Protein AF-A0A2V6MQ02-F1 (afdb_monomer)

Sequence (166 aa):
MIDSTGKLGTVVSSARFKNQIKPMDKASEAILALKPVTFRYEEELDPDGMPQFGLIAEEVEKVNPDLVVRDEDGKVSTVRYEAVNAMLLNEFLKEHRKVEEQDRRLQKQEATIASQQKEFQSAVAQQRKEIQLLRASLAEQAAQIQKVGAQLEVSKAVPKSVSNNQ

pLDDT: mean 91.65, std 12.54, range [42.78, 98.69]

Radius of gyration: 43.51 Å; Cα contacts (8 Å, |Δi|>4): 98; chains: 1; bounding box: 110×44×112 Å

Secondary structure (DSSP, 8-state):
-B-TTS-B------GGG--S----TTGGGGGGG---EEE---TTT-TT---EEE--HHHHHHH-GGGEEE-TTS-EEEE-HHHHHHHHHHHHHHHHHHHHHHHHHHHHHHHHHHHHHHHHHHHHHHHHHHHHHHHHHHHHHHHHHHHHHHHHHHHHHS--------

Structure (mmCIF, N/CA/C/O backbone):
data_AF-A0A2V6MQ02-F1
#
_entry.id   AF-A0A2V6MQ02-F1
#
loop_
_atom_site.group_PDB
_atom_site.id
_atom_site.type_symbol
_atom_site.label_atom_id
_atom_site.label_alt_id
_atom_site.label_comp_id
_atom_site.label_asym_id
_atom_site.label_entity_id
_atom_site.label_seq_id
_atom_site.pdbx_PDB_ins_code
_atom_site.Cartn_x
_atom_site.Cartn_y
_atom_site.Cartn_z
_atom_site.occupancy
_atom_site.B_iso_or_equiv
_atom_site.auth_seq_id
_atom_site.auth_comp_id
_atom_site.auth_asym_id
_atom_site.auth_atom_id
_atom_site.pdbx_PDB_model_num
ATOM 1 N N . MET A 1 1 ? 16.444 13.524 -23.439 1.00 67.19 1 MET A N 1
ATOM 2 C CA . MET A 1 1 ? 16.409 12.065 -23.672 1.00 67.19 1 MET A CA 1
ATOM 3 C C . MET A 1 1 ? 17.123 11.793 -24.981 1.00 67.19 1 MET A C 1
ATOM 5 O O . MET A 1 1 ? 16.952 12.589 -25.898 1.00 67.19 1 MET A O 1
ATOM 9 N N . ILE A 1 2 ? 17.954 10.757 -25.047 1.00 72.31 2 ILE A N 1
ATOM 10 C CA . ILE A 1 2 ? 18.555 10.292 -26.302 1.00 72.31 2 ILE A CA 1
ATOM 11 C C . ILE A 1 2 ? 17.721 9.089 -26.750 1.00 72.31 2 ILE A C 1
ATOM 13 O O . ILE A 1 2 ? 17.472 8.206 -25.931 1.00 72.31 2 ILE A O 1
ATOM 17 N N . ASP A 1 3 ? 17.208 9.100 -27.979 1.00 67.44 3 ASP A N 1
ATOM 18 C CA . ASP A 1 3 ? 16.470 7.953 -28.521 1.00 67.44 3 ASP A CA 1
ATOM 19 C C . ASP A 1 3 ? 17.414 6.818 -28.957 1.00 67.44 3 ASP A C 1
ATOM 21 O O . ASP A 1 3 ? 18.635 6.978 -28.972 1.00 67.44 3 ASP A O 1
ATOM 25 N N . SER A 1 4 ? 16.857 5.660 -29.323 1.00 64.62 4 SER A N 1
ATOM 26 C CA . SER A 1 4 ? 17.636 4.492 -29.765 1.00 64.62 4 SER A CA 1
ATOM 27 C C . SER A 1 4 ? 18.466 4.739 -31.032 1.00 64.62 4 SER A C 1
ATOM 29 O O . SER A 1 4 ? 19.335 3.938 -31.346 1.00 64.62 4 SER A O 1
ATOM 31 N N . THR A 1 5 ? 18.244 5.853 -31.737 1.00 66.81 5 THR A N 1
ATOM 32 C CA . THR A 1 5 ? 19.020 6.271 -32.915 1.00 66.81 5 THR A CA 1
ATOM 33 C C . THR A 1 5 ? 20.096 7.312 -32.583 1.00 66.81 5 THR A C 1
ATOM 35 O O . THR A 1 5 ? 20.712 7.885 -33.483 1.00 66.81 5 THR A O 1
ATOM 38 N N . GLY A 1 6 ? 20.322 7.590 -31.294 1.00 70.88 6 GLY A N 1
ATOM 39 C CA . GLY A 1 6 ? 21.335 8.531 -30.823 1.00 70.88 6 GLY A CA 1
ATOM 40 C C . GLY A 1 6 ? 20.928 10.003 -30.926 1.00 70.88 6 GLY A C 1
ATOM 41 O O . GLY A 1 6 ? 21.774 10.882 -30.746 1.00 70.88 6 GLY A O 1
ATOM 42 N N . LYS A 1 7 ? 19.654 10.317 -31.203 1.00 75.62 7 LYS A N 1
ATOM 43 C CA . LYS A 1 7 ? 19.199 11.709 -31.326 1.00 75.62 7 LYS A CA 1
ATOM 44 C C . LYS A 1 7 ? 18.734 12.270 -29.994 1.00 75.62 7 LYS A C 1
ATOM 46 O O . LYS A 1 7 ? 17.943 11.665 -29.274 1.00 75.62 7 LYS A O 1
ATOM 51 N N . LEU A 1 8 ? 19.192 13.483 -29.696 1.00 80.94 8 LEU A N 1
ATOM 52 C CA . LEU A 1 8 ? 18.775 14.227 -28.516 1.00 80.94 8 LEU A CA 1
ATOM 53 C C . LEU A 1 8 ? 17.404 14.878 -28.746 1.00 80.94 8 LEU A C 1
ATOM 55 O O . LEU A 1 8 ? 17.212 15.634 -29.697 1.00 80.94 8 LEU A O 1
ATOM 59 N N . GLY A 1 9 ? 16.468 14.623 -27.837 1.00 80.06 9 GLY A N 1
ATOM 60 C CA . GLY A 1 9 ? 15.124 15.190 -27.858 1.00 80.06 9 GLY A CA 1
ATOM 61 C C . GLY A 1 9 ? 14.592 15.553 -26.471 1.00 80.06 9 GLY A C 1
ATOM 62 O O . GLY A 1 9 ? 15.176 15.219 -25.431 1.00 80.06 9 GLY A O 1
ATOM 63 N N . THR A 1 10 ? 13.448 16.241 -26.471 1.00 80.25 10 THR A N 1
ATOM 64 C CA . THR A 1 10 ? 12.675 16.587 -25.271 1.00 80.25 10 THR A CA 1
ATOM 65 C C . THR A 1 10 ? 11.355 15.820 -25.231 1.00 80.25 10 THR A C 1
ATOM 67 O O . THR A 1 10 ? 10.753 15.556 -26.273 1.00 80.25 10 THR A O 1
ATOM 70 N N . VAL A 1 11 ? 10.891 15.475 -24.030 1.00 82.94 11 VAL A N 1
ATOM 71 C CA . VAL A 1 11 ? 9.602 14.801 -23.826 1.00 82.94 11 VAL A CA 1
ATOM 72 C C . VAL A 1 11 ? 8.492 15.852 -23.783 1.00 82.94 11 VAL A C 1
ATOM 74 O O . VAL A 1 11 ? 8.477 16.728 -22.918 1.00 82.94 11 VAL A O 1
ATOM 77 N N . VAL A 1 12 ? 7.529 15.772 -24.706 1.00 89.69 12 VAL A N 1
ATOM 78 C CA . VAL A 1 12 ? 6.345 16.648 -24.705 1.00 89.69 12 VAL A CA 1
ATOM 79 C C . VAL A 1 12 ? 5.245 16.065 -23.814 1.00 89.69 12 VAL A C 1
ATOM 81 O O . VAL A 1 12 ? 4.886 14.900 -23.940 1.00 89.69 12 VAL A O 1
ATOM 84 N N . SER A 1 13 ? 4.681 16.871 -22.904 1.00 91.56 13 SER A N 1
ATOM 85 C CA . SER A 1 13 ? 3.701 16.370 -21.915 1.00 91.56 13 SER A CA 1
ATOM 86 C C . SER A 1 13 ? 2.372 17.141 -21.860 1.00 91.56 13 SER A C 1
ATOM 88 O O . SER A 1 13 ? 1.457 16.740 -21.138 1.00 91.56 13 SER A O 1
ATOM 90 N N . SER A 1 14 ? 2.220 18.218 -22.642 1.00 96.19 14 SER A N 1
ATOM 91 C CA . SER A 1 14 ? 0.961 18.979 -22.703 1.00 96.19 14 SER A CA 1
ATOM 92 C C . SER A 1 14 ? -0.194 18.111 -23.215 1.00 96.19 14 SER A C 1
ATOM 94 O O . SER A 1 14 ? -0.013 17.331 -24.148 1.00 96.19 14 SER A O 1
ATOM 96 N N . ALA A 1 15 ? -1.391 18.288 -22.646 1.00 96.44 15 ALA A N 1
ATOM 97 C CA . ALA A 1 15 ? -2.582 17.509 -22.995 1.00 96.44 15 ALA A CA 1
ATOM 98 C C . ALA A 1 15 ? -2.913 17.540 -24.498 1.00 96.44 15 ALA A C 1
ATOM 100 O O . ALA A 1 15 ? -3.355 16.534 -25.035 1.00 96.44 15 ALA A O 1
ATOM 101 N N . ARG A 1 16 ? -2.618 18.644 -25.204 1.00 97.12 16 ARG A N 1
ATOM 102 C CA . ARG A 1 16 ? -2.830 18.762 -26.661 1.00 97.12 16 ARG A CA 1
ATOM 103 C C . ARG A 1 16 ? -2.027 17.762 -27.505 1.00 97.12 16 ARG A C 1
ATOM 105 O O . ARG A 1 16 ? -2.342 17.570 -28.670 1.00 97.12 16 ARG A O 1
ATOM 112 N N . PHE A 1 17 ? -0.975 17.172 -26.936 1.00 95.38 17 PHE A N 1
ATOM 113 C CA . PHE A 1 17 ? -0.133 16.166 -27.587 1.00 95.38 17 PHE A CA 1
ATOM 114 C C . PHE A 1 17 ? -0.492 14.733 -27.164 1.00 95.38 17 PHE A C 1
ATOM 116 O O . PHE A 1 17 ? 0.232 13.802 -27.499 1.00 95.38 17 PHE A O 1
ATOM 123 N N . LYS A 1 18 ? -1.575 14.543 -26.396 1.00 95.62 18 LYS A N 1
ATOM 124 C CA . LYS A 1 18 ? -2.000 13.248 -25.854 1.00 95.62 18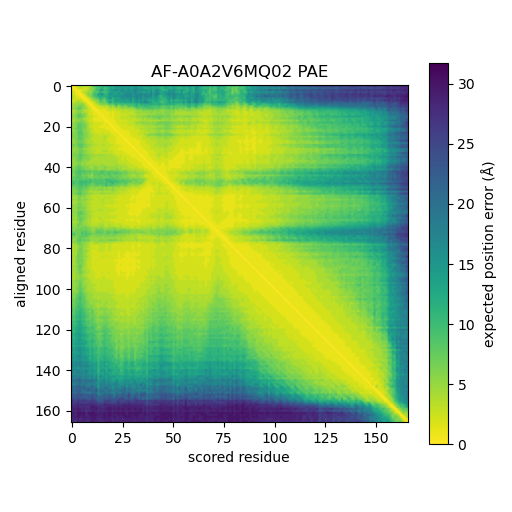 LYS A CA 1
ATOM 125 C C . LYS A 1 18 ? -3.449 12.967 -26.242 1.00 95.62 18 LYS A C 1
ATOM 127 O O . LYS A 1 18 ? -4.278 13.868 -26.300 1.00 95.62 18 LYS A O 1
ATOM 132 N N . ASN A 1 19 ? -3.762 11.702 -26.473 1.00 96.94 19 ASN A N 1
ATOM 133 C CA . ASN A 1 19 ? -5.120 11.213 -26.685 1.00 96.94 19 ASN A CA 1
ATOM 134 C C . ASN A 1 19 ? -5.441 10.132 -25.638 1.00 96.94 19 ASN A C 1
ATOM 136 O O . ASN A 1 19 ? -4.554 9.693 -24.909 1.00 96.94 19 ASN A O 1
ATOM 140 N N . GLN A 1 20 ? -6.722 9.765 -25.515 1.00 96.81 20 GLN A N 1
ATOM 141 C CA . GLN A 1 20 ? -7.183 8.679 -24.631 1.00 96.81 20 GLN A CA 1
ATOM 142 C C . GLN A 1 20 ? -6.688 8.790 -23.169 1.00 96.81 20 GLN A C 1
ATOM 144 O O . GLN A 1 20 ? -6.380 7.789 -22.523 1.00 96.81 20 GLN A O 1
ATOM 149 N N . ILE A 1 21 ? -6.618 10.018 -22.639 1.00 97.31 21 ILE A N 1
ATOM 150 C CA . ILE A 1 21 ? -6.162 10.292 -21.271 1.00 97.31 21 ILE A CA 1
ATOM 151 C C . ILE A 1 21 ? -7.179 9.713 -20.279 1.00 97.31 21 ILE A C 1
ATOM 153 O O . ILE A 1 21 ? -8.327 10.152 -20.236 1.00 97.31 21 ILE A O 1
ATOM 157 N N . LYS A 1 22 ? -6.744 8.745 -19.471 1.00 96.88 22 LYS A N 1
ATOM 158 C CA . LYS A 1 22 ? -7.547 8.073 -18.442 1.00 96.88 22 LYS A CA 1
ATOM 159 C C . LYS A 1 22 ? -6.712 7.815 -17.179 1.00 96.88 22 LYS A C 1
ATOM 161 O O . LYS A 1 22 ? -5.482 7.793 -17.280 1.00 96.88 22 LYS A O 1
ATOM 166 N N . PRO A 1 23 ? -7.344 7.618 -16.008 1.00 97.06 23 PRO A N 1
ATOM 167 C CA . PRO A 1 23 ? -6.655 7.122 -14.819 1.00 97.06 23 PRO A CA 1
ATOM 168 C C . PRO A 1 23 ? -5.901 5.810 -15.090 1.00 97.06 23 PRO A C 1
ATOM 170 O O . PRO A 1 23 ? -6.294 5.025 -15.954 1.00 97.06 23 PRO A O 1
ATOM 173 N N . MET A 1 24 ? -4.811 5.572 -14.354 1.00 96.12 24 MET A N 1
ATOM 174 C CA . MET A 1 24 ? -4.030 4.330 -14.479 1.00 96.12 24 MET A CA 1
ATOM 175 C C . MET A 1 24 ? -4.725 3.131 -13.819 1.00 96.12 24 MET A C 1
ATOM 1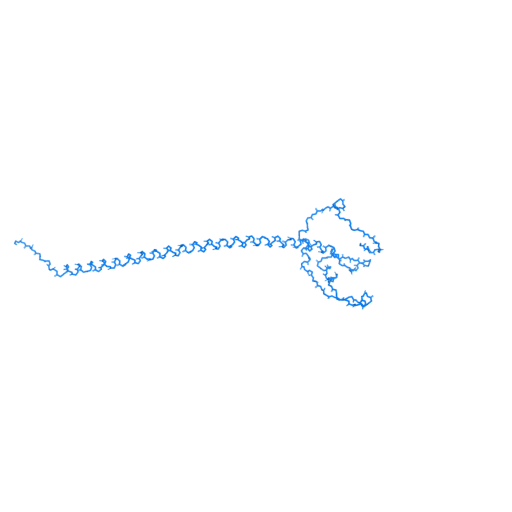77 O O . MET A 1 24 ? -4.505 1.997 -14.236 1.00 96.12 24 MET A O 1
ATOM 181 N N . ASP A 1 25 ? -5.569 3.373 -12.813 1.00 94.88 25 ASP A N 1
ATOM 182 C CA . ASP A 1 25 ? -6.292 2.354 -12.048 1.00 94.88 25 ASP A CA 1
ATOM 183 C C . ASP A 1 25 ? -5.388 1.185 -11.616 1.00 94.88 25 ASP A C 1
ATOM 185 O O . ASP A 1 25 ? -4.467 1.377 -10.821 1.00 94.88 25 ASP A O 1
ATOM 189 N N . LYS A 1 26 ? -5.648 -0.023 -12.129 1.00 96.31 26 LYS A N 1
ATOM 190 C CA . LYS A 1 26 ? -4.883 -1.237 -11.817 1.00 96.31 26 LYS A CA 1
ATOM 191 C C . LYS A 1 26 ? -3.627 -1.410 -12.671 1.00 96.31 26 LYS A C 1
ATOM 193 O O . LYS A 1 26 ? -2.812 -2.271 -12.371 1.00 96.31 26 LYS A O 1
ATOM 198 N N . ALA A 1 27 ? -3.449 -0.621 -13.732 1.00 95.38 27 ALA A N 1
ATOM 199 C CA . ALA A 1 27 ? -2.306 -0.776 -14.634 1.00 95.38 27 ALA A CA 1
ATOM 200 C C . ALA A 1 27 ? -0.967 -0.523 -13.922 1.00 95.38 27 ALA A C 1
ATOM 202 O O . ALA A 1 27 ? 0.035 -1.153 -14.246 1.00 95.38 27 ALA A O 1
ATOM 203 N N . SER A 1 28 ? -0.957 0.368 -12.929 1.00 97.44 28 SER A N 1
ATOM 204 C CA . SER A 1 28 ? 0.220 0.657 -12.108 1.00 97.44 28 SER A CA 1
ATOM 205 C C . SER A 1 28 ? 0.499 -0.393 -11.031 1.00 97.44 28 SER A C 1
ATOM 207 O O . SER A 1 28 ? 1.610 -0.419 -10.518 1.00 97.44 28 SER A O 1
ATOM 209 N N . GLU A 1 29 ? -0.432 -1.305 -10.725 1.00 97.75 29 GLU A N 1
ATOM 210 C CA . GLU A 1 29 ? -0.237 -2.330 -9.681 1.00 97.75 29 GLU A CA 1
ATOM 211 C C . GLU A 1 29 ? 0.849 -3.344 -10.056 1.00 97.75 29 GLU A C 1
ATOM 213 O O . GLU A 1 29 ? 1.456 -3.947 -9.174 1.00 97.75 29 GLU A O 1
ATOM 218 N N . ALA A 1 30 ? 1.156 -3.486 -11.352 1.00 96.62 30 ALA A N 1
ATOM 219 C CA . ALA A 1 30 ? 2.235 -4.346 -11.829 1.00 96.62 30 ALA A CA 1
ATOM 220 C C . ALA A 1 30 ? 3.588 -4.003 -11.180 1.00 96.62 30 ALA A C 1
ATOM 222 O O . ALA A 1 30 ? 4.391 -4.899 -10.924 1.00 96.62 30 ALA A O 1
ATOM 223 N N . ILE A 1 31 ? 3.830 -2.728 -10.845 1.00 97.06 31 ILE A N 1
ATOM 224 C CA . ILE A 1 31 ? 5.101 -2.307 -10.241 1.00 97.06 31 ILE A CA 1
ATOM 225 C C . ILE A 1 31 ? 5.309 -2.891 -8.838 1.00 97.06 31 ILE A C 1
ATOM 227 O O . ILE A 1 31 ? 6.444 -3.001 -8.388 1.00 97.06 31 ILE A O 1
ATOM 231 N N . LEU A 1 32 ? 4.229 -3.286 -8.154 1.00 97.56 32 LEU A N 1
ATOM 232 C CA . LEU A 1 32 ? 4.281 -3.846 -6.802 1.00 97.56 32 LEU A CA 1
ATOM 233 C C . LEU A 1 32 ? 4.918 -5.244 -6.776 1.00 97.56 32 LEU A C 1
ATOM 235 O O . LEU A 1 32 ? 5.342 -5.703 -5.719 1.00 97.56 32 LEU A O 1
ATOM 239 N N . ALA A 1 33 ? 4.986 -5.919 -7.927 1.00 98.00 33 ALA A N 1
ATOM 240 C CA . ALA A 1 33 ? 5.650 -7.211 -8.079 1.00 98.00 33 ALA A CA 1
ATOM 241 C C . ALA A 1 33 ? 7.123 -7.090 -8.515 1.00 98.00 33 ALA A C 1
ATOM 243 O O . ALA A 1 33 ? 7.824 -8.103 -8.581 1.00 98.00 33 ALA A O 1
ATOM 244 N N . LEU A 1 34 ? 7.596 -5.876 -8.824 1.00 97.75 34 LEU A N 1
ATOM 245 C CA . LEU A 1 34 ? 8.985 -5.642 -9.208 1.00 97.75 34 LEU A CA 1
ATOM 246 C C . LEU A 1 34 ? 9.913 -5.782 -8.001 1.00 97.75 34 LEU A C 1
ATOM 248 O O . LEU A 1 34 ? 9.541 -5.494 -6.864 1.00 97.75 34 LEU A O 1
ATOM 252 N N . LYS A 1 35 ? 11.147 -6.212 -8.265 1.00 97.50 35 LYS A N 1
ATOM 253 C CA . LYS A 1 35 ? 12.163 -6.455 -7.240 1.00 97.50 35 LYS A CA 1
ATOM 254 C C . LYS A 1 35 ? 13.349 -5.523 -7.471 1.00 97.50 35 LYS A C 1
ATOM 256 O O . LYS A 1 35 ? 14.135 -5.773 -8.380 1.00 97.50 35 LYS A O 1
ATOM 261 N N . PRO A 1 36 ? 13.475 -4.440 -6.687 1.00 97.75 36 PRO A N 1
ATOM 262 C CA . PRO A 1 36 ? 14.661 -3.600 -6.725 1.00 97.75 36 PRO A CA 1
ATOM 263 C C . PRO A 1 36 ? 15.910 -4.405 -6.363 1.00 97.75 36 PRO A C 1
ATOM 265 O O . PRO A 1 36 ? 15.880 -5.231 -5.448 1.00 97.75 36 PRO A O 1
ATOM 268 N N . VAL A 1 37 ? 17.007 -4.134 -7.059 1.00 98.25 37 VAL A N 1
ATOM 269 C CA . VAL A 1 37 ? 18.310 -4.766 -6.841 1.00 98.25 37 VAL A CA 1
ATOM 270 C C . VAL A 1 37 ? 19.394 -3.712 -6.651 1.00 98.25 37 VAL A C 1
ATOM 272 O O . VAL A 1 37 ? 19.273 -2.577 -7.119 1.00 98.25 37 VAL A O 1
ATOM 275 N N . THR A 1 38 ? 20.475 -4.116 -5.990 1.00 98.00 38 THR A N 1
ATOM 276 C CA . THR A 1 38 ? 21.745 -3.387 -5.986 1.00 98.00 38 THR A CA 1
ATOM 277 C C . THR A 1 38 ? 22.697 -4.106 -6.929 1.00 98.00 38 THR A C 1
ATOM 279 O O . THR A 1 38 ? 22.823 -5.328 -6.850 1.00 98.00 38 THR A O 1
ATOM 282 N N . PHE A 1 39 ? 23.372 -3.374 -7.804 1.00 96.62 39 PHE A N 1
ATOM 283 C CA . PHE A 1 39 ? 24.294 -3.942 -8.785 1.00 96.62 39 PHE A CA 1
ATOM 284 C C . PHE A 1 39 ? 25.498 -3.021 -8.998 1.00 96.62 39 PHE A C 1
ATOM 286 O O . PHE A 1 39 ? 25.554 -1.920 -8.456 1.00 96.62 39 PHE A O 1
ATOM 293 N N . ARG A 1 40 ? 26.482 -3.482 -9.763 1.00 97.75 40 ARG A N 1
ATOM 294 C CA . ARG A 1 40 ? 27.555 -2.660 -10.333 1.00 97.75 40 ARG A CA 1
ATOM 295 C C . ARG A 1 40 ? 27.556 -2.930 -11.829 1.00 97.75 40 ARG A C 1
ATOM 297 O O . ARG A 1 40 ? 27.195 -4.037 -12.231 1.00 97.75 40 ARG A O 1
ATOM 304 N N . TYR A 1 41 ? 27.891 -1.932 -12.632 1.00 96.69 41 TYR A N 1
ATOM 305 C CA . TYR A 1 41 ? 28.143 -2.189 -14.045 1.00 96.69 41 TYR A CA 1
ATOM 306 C C . TYR A 1 41 ? 29.460 -2.955 -14.207 1.00 96.69 41 TYR A C 1
ATOM 308 O O . TYR A 1 41 ? 30.299 -2.953 -13.304 1.00 96.69 41 TYR A O 1
ATOM 316 N N . GLU A 1 42 ? 29.612 -3.618 -15.351 1.00 95.19 42 GLU A N 1
ATOM 317 C CA . GLU A 1 42 ? 30.896 -4.188 -15.758 1.00 95.19 42 GLU A CA 1
ATOM 318 C C . GLU A 1 42 ? 31.953 -3.077 -15.873 1.00 95.19 42 GLU A C 1
ATOM 320 O O . GLU A 1 42 ? 31.623 -1.921 -16.165 1.00 95.19 42 GLU A O 1
ATOM 325 N N . GLU A 1 43 ? 33.219 -3.427 -15.647 1.00 95.06 43 GLU A N 1
ATOM 326 C CA . GLU A 1 43 ? 34.336 -2.473 -15.563 1.00 95.06 43 GLU A CA 1
ATOM 327 C C . GLU A 1 43 ? 34.485 -1.633 -16.843 1.00 95.06 43 GLU A C 1
ATOM 329 O O . GLU A 1 43 ? 34.848 -0.459 -16.780 1.00 95.06 43 GLU A O 1
ATOM 334 N N . GLU A 1 44 ? 34.132 -2.184 -18.010 1.00 96.44 44 GLU A N 1
ATOM 335 C CA . GLU A 1 44 ? 34.180 -1.462 -19.286 1.00 96.44 44 GLU A CA 1
ATOM 336 C C . GLU A 1 44 ? 33.148 -0.327 -19.388 1.00 96.44 44 GLU A C 1
ATOM 338 O O . GLU A 1 44 ? 33.328 0.598 -20.184 1.00 96.44 44 GLU A O 1
ATOM 343 N N . LEU A 1 45 ? 32.059 -0.396 -18.616 1.00 92.69 45 LEU A N 1
ATOM 344 C CA . LEU A 1 45 ? 30.989 0.606 -18.592 1.00 92.69 45 LEU A CA 1
ATOM 345 C C . LEU A 1 45 ? 31.125 1.577 -17.415 1.00 92.69 45 LEU A C 1
ATOM 347 O O . LEU A 1 45 ? 30.725 2.735 -17.535 1.00 92.69 45 LEU A O 1
ATOM 351 N N . ASP A 1 46 ? 31.673 1.111 -16.294 1.00 94.25 46 ASP A N 1
ATOM 352 C CA . ASP A 1 46 ? 31.926 1.911 -15.096 1.00 94.25 46 ASP A CA 1
ATOM 353 C C . ASP A 1 46 ? 33.247 1.478 -14.434 1.00 94.25 46 ASP A C 1
ATOM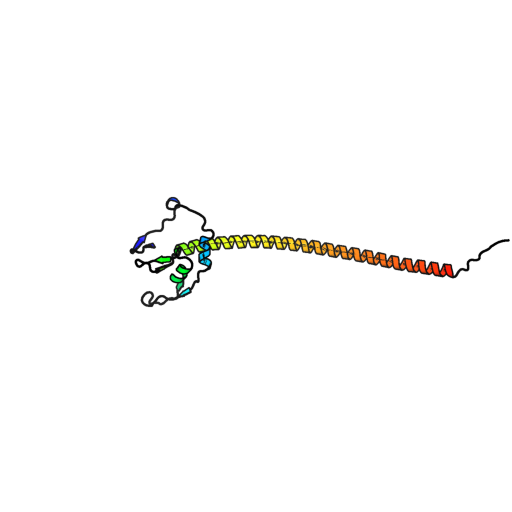 355 O O . ASP A 1 46 ? 33.242 0.601 -13.567 1.00 94.25 46 ASP A O 1
ATOM 359 N N . PRO A 1 47 ? 34.384 2.095 -14.805 1.00 93.31 47 PRO A N 1
ATOM 360 C CA . PRO A 1 47 ? 35.688 1.769 -14.222 1.00 93.31 47 PRO A CA 1
ATOM 361 C C . PRO A 1 47 ? 35.778 2.044 -12.715 1.00 93.31 47 PRO A C 1
ATOM 363 O O . PRO A 1 47 ? 36.564 1.412 -12.012 1.00 93.31 47 PRO A O 1
ATOM 366 N N . ASP A 1 48 ? 34.966 2.973 -12.202 1.00 94.75 48 ASP A N 1
ATOM 367 C CA . ASP A 1 48 ? 34.892 3.263 -10.767 1.00 94.75 48 ASP A CA 1
ATOM 368 C C . ASP A 1 48 ? 34.069 2.194 -10.019 1.00 94.75 48 ASP A C 1
ATOM 370 O O . ASP A 1 48 ? 34.100 2.108 -8.786 1.00 94.75 48 ASP A O 1
ATOM 374 N N . GLY A 1 49 ? 33.341 1.358 -10.771 1.00 94.00 49 GLY A N 1
ATOM 375 C CA . GLY A 1 49 ? 32.585 0.206 -10.305 1.00 94.00 49 GLY A CA 1
ATOM 376 C C . GLY A 1 49 ? 31.582 0.564 -9.221 1.00 94.00 49 GLY A C 1
ATOM 377 O O . GLY A 1 49 ? 31.429 -0.199 -8.272 1.00 94.00 49 GLY A O 1
ATOM 378 N N . MET A 1 50 ? 30.936 1.726 -9.273 1.00 94.94 50 MET A N 1
ATOM 379 C CA . MET A 1 50 ? 30.154 2.242 -8.150 1.00 94.94 50 MET A CA 1
ATOM 380 C C . MET A 1 50 ? 28.864 1.429 -7.929 1.00 94.94 50 MET A C 1
ATOM 382 O O . MET A 1 50 ? 28.203 1.056 -8.899 1.00 94.94 50 MET A O 1
ATOM 386 N N . PRO A 1 51 ? 28.448 1.146 -6.672 1.00 96.88 51 PRO A N 1
ATOM 387 C CA . PRO A 1 51 ? 27.176 0.473 -6.422 1.00 96.88 51 PRO A CA 1
ATOM 388 C C . PRO A 1 51 ? 26.004 1.324 -6.915 1.00 96.88 51 PRO A C 1
ATOM 390 O O . PRO A 1 51 ? 25.855 2.478 -6.513 1.00 96.88 51 PRO A O 1
ATOM 393 N N . GLN A 1 52 ? 25.147 0.722 -7.729 1.00 96.25 52 GLN A N 1
ATOM 394 C CA . GLN A 1 52 ? 23.928 1.304 -8.272 1.00 96.25 52 GLN A CA 1
ATOM 395 C C . GLN A 1 52 ? 22.698 0.584 -7.722 1.00 96.25 52 GLN A C 1
ATOM 397 O O . GLN A 1 52 ? 22.763 -0.573 -7.300 1.00 96.25 52 GLN A O 1
ATOM 402 N N . PHE A 1 53 ? 21.556 1.264 -7.773 1.00 97.31 53 PHE A N 1
ATOM 403 C CA . PHE A 1 53 ? 20.251 0.703 -7.438 1.00 97.31 53 PHE A CA 1
ATOM 404 C C . PHE A 1 53 ? 19.358 0.749 -8.668 1.00 97.31 53 PHE A C 1
ATOM 406 O O . PHE A 1 53 ? 19.344 1.745 -9.392 1.00 97.31 53 PHE A O 1
ATOM 413 N N . GLY A 1 54 ? 18.584 -0.304 -8.899 1.00 96.88 54 GLY A N 1
ATOM 414 C CA . GLY A 1 54 ? 17.693 -0.332 -10.049 1.00 96.88 54 GLY A CA 1
ATOM 415 C C . GLY A 1 54 ? 16.901 -1.618 -10.165 1.00 96.88 54 GLY A C 1
ATOM 416 O O . GLY A 1 54 ? 16.567 -2.259 -9.171 1.00 96.88 54 GLY A O 1
ATOM 417 N N . LEU A 1 55 ? 16.571 -1.956 -11.404 1.00 98.06 55 LEU A N 1
ATOM 418 C CA . LEU A 1 55 ? 15.790 -3.121 -11.790 1.00 98.06 55 LEU A CA 1
ATOM 419 C C . LEU A 1 55 ? 16.514 -3.861 -12.916 1.00 98.06 55 LEU A C 1
ATOM 421 O O . LEU A 1 55 ? 17.145 -3.228 -13.763 1.00 98.06 55 LEU A O 1
ATOM 425 N N . ILE A 1 56 ? 16.363 -5.184 -12.955 1.00 97.88 56 ILE A N 1
ATOM 426 C CA . ILE A 1 56 ? 16.825 -6.010 -14.075 1.00 97.88 56 ILE A CA 1
ATOM 427 C C . ILE A 1 56 ? 15.740 -6.024 -15.150 1.00 97.88 56 ILE A C 1
ATOM 4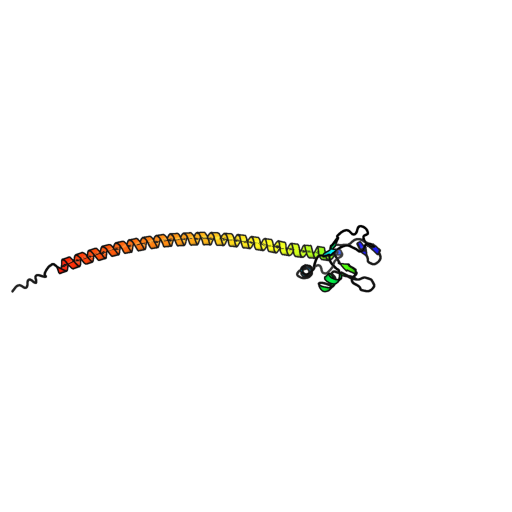29 O O . ILE A 1 56 ? 14.593 -6.385 -14.878 1.00 97.88 56 ILE A O 1
ATOM 433 N N . ALA A 1 57 ? 16.082 -5.613 -16.369 1.00 97.75 57 ALA A N 1
ATOM 434 C CA . ALA A 1 57 ? 15.101 -5.383 -17.424 1.00 97.75 57 ALA A CA 1
ATOM 435 C C . ALA A 1 57 ? 14.354 -6.672 -17.821 1.00 97.75 57 ALA A C 1
ATOM 437 O O . ALA A 1 57 ? 13.139 -6.647 -17.994 1.00 97.75 57 ALA A O 1
ATOM 438 N N . GLU A 1 58 ? 15.025 -7.820 -17.854 1.00 97.88 58 GLU A N 1
ATOM 439 C CA . GLU A 1 58 ? 14.426 -9.133 -18.128 1.00 97.88 58 GLU A CA 1
ATOM 440 C C . GLU A 1 58 ? 13.472 -9.587 -17.012 1.00 97.88 58 GLU A C 1
ATOM 442 O O . GLU A 1 58 ? 12.518 -10.328 -17.254 1.00 97.88 58 GLU A O 1
ATOM 447 N N . GLU A 1 59 ? 13.707 -9.168 -15.766 1.00 98.25 59 GLU A N 1
ATOM 448 C CA . GLU A 1 59 ? 12.772 -9.430 -14.669 1.00 98.25 59 GLU A CA 1
ATOM 449 C C . GLU A 1 59 ? 11.543 -8.525 -14.759 1.00 98.25 59 GLU A C 1
ATOM 451 O O . GLU A 1 59 ? 10.423 -8.989 -14.541 1.00 98.25 59 GLU A O 1
ATOM 456 N N . VAL A 1 60 ? 11.739 -7.259 -15.142 1.00 98.19 60 VAL A N 1
ATOM 457 C CA . VAL A 1 60 ? 10.641 -6.323 -15.416 1.00 98.19 60 VAL A CA 1
ATOM 458 C C . VAL A 1 60 ? 9.784 -6.827 -16.576 1.00 98.19 60 VAL A C 1
ATOM 460 O O . VAL A 1 60 ? 8.565 -6.826 -16.448 1.00 98.19 60 VAL A O 1
ATOM 463 N N . GLU A 1 61 ? 10.387 -7.316 -17.664 1.00 97.88 61 GLU A N 1
ATOM 464 C CA . GLU A 1 61 ? 9.677 -7.855 -18.833 1.00 97.88 61 GLU A CA 1
ATOM 465 C C . GLU A 1 61 ? 8.696 -8.973 -18.448 1.00 97.88 61 GLU A C 1
ATOM 467 O O . GLU A 1 61 ? 7.555 -8.983 -18.912 1.00 97.88 61 GLU A O 1
ATOM 472 N N . LYS A 1 62 ? 9.110 -9.885 -17.558 1.00 97.88 62 LYS A N 1
ATOM 473 C CA . LYS A 1 62 ? 8.261 -10.986 -17.067 1.00 97.88 62 LYS A CA 1
ATOM 474 C C . LYS A 1 62 ? 7.039 -10.494 -16.291 1.00 97.88 62 LYS A C 1
ATOM 476 O O . LYS A 1 62 ? 6.016 -11.174 -16.286 1.00 97.88 62 LYS A O 1
ATOM 481 N N . VAL A 1 63 ? 7.156 -9.357 -15.604 1.00 97.62 63 VAL A N 1
ATOM 482 C CA . VAL A 1 63 ? 6.068 -8.758 -14.818 1.00 97.62 63 VAL A CA 1
ATOM 483 C C . VAL A 1 63 ? 5.175 -7.887 -15.696 1.00 97.62 63 VAL A C 1
ATOM 485 O O . VAL A 1 63 ? 3.952 -7.994 -15.638 1.00 97.62 63 VAL A O 1
ATOM 488 N N . ASN A 1 64 ? 5.779 -7.013 -16.499 1.00 97.12 64 ASN A N 1
ATOM 489 C CA . ASN A 1 64 ? 5.085 -6.152 -17.439 1.00 97.12 64 ASN A CA 1
ATOM 490 C C . ASN A 1 64 ? 5.997 -5.803 -18.638 1.00 97.12 64 ASN A C 1
ATOM 492 O O . ASN A 1 64 ? 6.870 -4.936 -18.511 1.00 97.12 64 ASN A O 1
ATOM 496 N N . PRO A 1 65 ? 5.769 -6.406 -19.821 1.00 96.56 65 PRO A N 1
ATOM 497 C CA . PRO A 1 65 ? 6.589 -6.162 -21.006 1.00 96.56 65 PRO A CA 1
ATOM 498 C C . PRO A 1 65 ? 6.457 -4.734 -21.559 1.00 96.56 65 PRO A C 1
ATOM 500 O O . PRO A 1 65 ? 7.351 -4.277 -22.266 1.00 96.56 65 PRO A O 1
ATOM 503 N N . ASP A 1 66 ? 5.406 -3.986 -21.203 1.00 96.06 66 ASP A N 1
ATOM 504 C CA . ASP A 1 66 ? 5.242 -2.590 -21.630 1.00 96.06 66 ASP A CA 1
ATOM 505 C C . ASP A 1 66 ? 6.182 -1.629 -20.883 1.00 96.06 66 ASP A C 1
ATOM 507 O O . ASP A 1 66 ? 6.274 -0.448 -21.237 1.00 96.06 66 ASP A O 1
ATOM 511 N N . LEU A 1 67 ? 6.870 -2.103 -19.836 1.00 97.19 67 LEU A N 1
ATOM 512 C CA . LEU A 1 67 ? 7.805 -1.322 -19.022 1.00 97.19 67 LEU A CA 1
ATOM 513 C C . LEU A 1 67 ? 9.268 -1.477 -19.439 1.00 97.19 67 LEU A C 1
ATOM 515 O O . LEU A 1 67 ? 10.142 -0.917 -18.777 1.00 97.19 67 LEU A O 1
ATOM 519 N N . VAL A 1 68 ? 9.549 -2.164 -20.544 1.00 97.12 68 VAL A N 1
ATOM 520 C CA . VAL A 1 68 ? 10.903 -2.294 -21.089 1.00 97.12 68 VAL A CA 1
ATOM 521 C C . VAL A 1 68 ? 11.002 -1.717 -22.496 1.00 97.12 68 VAL A C 1
ATOM 523 O O . VAL A 1 68 ? 10.007 -1.540 -23.197 1.00 97.12 68 VAL A O 1
ATOM 526 N N . VAL A 1 69 ? 12.223 -1.388 -22.899 1.00 94.12 69 VAL A N 1
ATOM 527 C CA . VAL A 1 69 ? 12.587 -1.034 -24.269 1.00 94.12 69 VAL A CA 1
ATOM 528 C C . VAL A 1 69 ? 13.458 -2.154 -24.815 1.00 94.12 69 VAL A C 1
ATOM 530 O O . VAL A 1 69 ? 14.332 -2.671 -24.113 1.00 94.12 69 VAL A O 1
ATOM 533 N N . ARG A 1 70 ? 13.199 -2.521 -26.068 1.00 93.81 70 ARG A N 1
ATOM 534 C CA . ARG A 1 70 ? 13.995 -3.493 -26.811 1.00 93.81 70 ARG A CA 1
ATOM 535 C C . ARG A 1 70 ? 14.951 -2.781 -27.764 1.00 93.81 70 ARG A C 1
ATOM 537 O O . ARG A 1 70 ? 14.628 -1.694 -28.242 1.00 93.81 70 ARG A O 1
ATOM 544 N N . ASP A 1 71 ? 16.102 -3.389 -28.007 1.00 90.00 71 ASP A N 1
ATOM 545 C CA . ASP A 1 71 ? 17.053 -2.957 -29.030 1.00 90.00 71 ASP A CA 1
ATOM 546 C C . ASP A 1 71 ? 16.581 -3.323 -30.453 1.00 90.00 71 ASP A C 1
ATOM 548 O O . ASP A 1 71 ? 15.468 -3.823 -30.653 1.00 90.00 71 ASP A O 1
ATOM 552 N N . GLU A 1 72 ? 17.419 -3.045 -31.456 1.00 90.00 72 GLU A N 1
ATOM 553 C CA . GLU A 1 72 ? 17.127 -3.313 -32.872 1.00 90.00 72 GLU A CA 1
ATOM 554 C C . GLU A 1 72 ? 16.954 -4.811 -33.181 1.00 90.00 72 GLU A C 1
ATOM 556 O O . GLU A 1 72 ? 16.191 -5.164 -34.082 1.00 90.00 72 GLU A O 1
ATOM 561 N N . ASP A 1 73 ? 17.582 -5.689 -32.393 1.00 92.06 73 ASP A N 1
ATOM 562 C CA . ASP A 1 73 ? 17.461 -7.148 -32.498 1.00 92.06 73 ASP A CA 1
ATOM 563 C C . ASP A 1 73 ? 16.228 -7.691 -31.746 1.00 92.06 73 ASP A C 1
ATOM 565 O O . ASP A 1 73 ? 15.966 -8.898 -31.736 1.00 92.06 73 ASP A O 1
ATOM 569 N N . GLY A 1 74 ? 15.457 -6.817 -31.090 1.00 90.50 74 GLY A N 1
ATOM 570 C CA . GLY A 1 74 ? 14.293 -7.181 -30.287 1.00 90.50 74 GLY A CA 1
ATOM 571 C C . GLY A 1 74 ? 14.632 -7.720 -28.892 1.00 90.50 74 GLY A C 1
ATOM 572 O O . GLY A 1 74 ? 13.733 -8.191 -28.18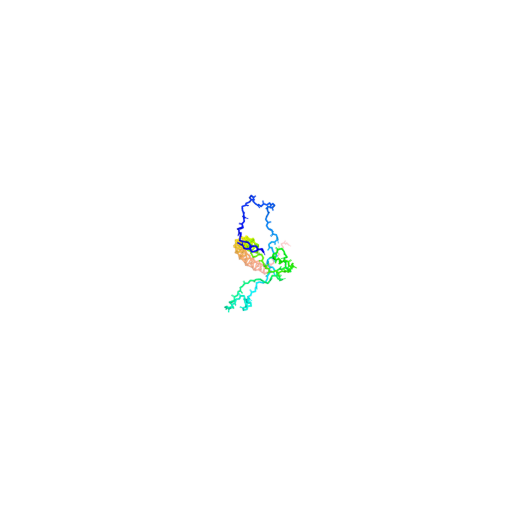0 1.00 90.50 74 GLY A O 1
ATOM 573 N N . LYS A 1 75 ? 15.894 -7.645 -28.460 1.00 94.44 75 LYS A N 1
ATOM 574 C CA . LYS A 1 75 ? 16.301 -8.044 -27.109 1.00 94.44 75 LYS A CA 1
ATOM 575 C C . LYS A 1 75 ? 15.975 -6.940 -26.123 1.00 94.44 75 LYS A C 1
ATOM 577 O O . LYS A 1 75 ? 16.058 -5.757 -26.437 1.00 94.44 75 LYS A O 1
ATOM 582 N N . VAL A 1 76 ? 15.576 -7.327 -24.917 1.00 96.00 76 VAL A N 1
ATOM 583 C CA . VAL A 1 76 ? 15.352 -6.371 -23.832 1.00 96.00 76 VAL A CA 1
ATOM 584 C C . VAL A 1 76 ? 16.667 -5.661 -23.524 1.00 96.00 76 VAL A C 1
ATOM 586 O O . VAL A 1 76 ? 17.694 -6.310 -23.372 1.00 96.00 76 VAL A O 1
ATOM 589 N N . SER A 1 77 ? 16.630 -4.330 -23.469 1.00 92.31 77 SER A N 1
ATOM 590 C CA . SER A 1 77 ? 17.835 -3.508 -23.322 1.00 92.31 77 SER A CA 1
ATOM 591 C C . SER A 1 77 ? 17.763 -2.570 -22.120 1.00 92.31 77 SER A C 1
ATOM 593 O O . SER A 1 77 ? 18.746 -2.394 -21.407 1.00 92.31 77 SER A O 1
ATOM 595 N N . THR A 1 78 ? 16.602 -1.967 -21.845 1.00 94.62 78 THR A N 1
ATOM 596 C CA . THR A 1 78 ? 16.473 -1.045 -20.707 1.00 94.62 78 THR A CA 1
ATOM 597 C C . THR A 1 78 ? 15.052 -0.976 -20.160 1.00 94.62 78 THR A C 1
ATOM 599 O O . THR A 1 78 ? 14.087 -1.356 -20.823 1.00 94.62 78 THR A O 1
ATOM 602 N N . VAL A 1 79 ? 14.915 -0.477 -18.934 1.00 96.75 79 VAL A N 1
ATOM 603 C CA . VAL A 1 79 ? 13.632 -0.240 -18.266 1.00 96.75 79 VAL A CA 1
ATOM 604 C C . VAL A 1 79 ? 13.138 1.171 -18.580 1.00 96.75 79 VAL A C 1
ATOM 606 O O . VAL A 1 79 ? 13.892 2.144 -18.561 1.00 96.75 79 VAL A O 1
ATOM 609 N N . ARG A 1 80 ? 11.830 1.321 -18.803 1.00 95.81 80 ARG A N 1
ATOM 610 C CA . ARG A 1 80 ? 11.155 2.616 -18.971 1.00 95.81 80 ARG A CA 1
ATOM 611 C C . ARG A 1 80 ? 10.967 3.304 -17.616 1.00 95.81 80 ARG A C 1
ATOM 613 O O . ARG A 1 80 ? 9.843 3.441 -17.133 1.00 95.81 80 ARG A O 1
ATOM 620 N N . TYR A 1 81 ? 12.060 3.756 -17.002 1.00 95.38 81 TYR A N 1
ATOM 621 C CA . TYR A 1 81 ? 12.046 4.341 -15.654 1.00 95.38 81 TYR A CA 1
ATOM 622 C C . TYR A 1 81 ? 11.093 5.540 -15.502 1.00 95.38 81 TYR A C 1
ATOM 624 O O . TYR A 1 81 ? 10.479 5.693 -14.451 1.00 95.38 81 TYR A O 1
ATOM 632 N N . GLU A 1 82 ? 10.870 6.349 -16.545 1.00 93.69 82 GLU A N 1
ATOM 633 C CA . GLU A 1 82 ? 9.861 7.423 -16.499 1.00 93.69 82 GLU A CA 1
ATOM 634 C C . GLU A 1 82 ? 8.429 6.889 -16.310 1.00 93.69 82 GLU A C 1
ATOM 636 O O . GLU A 1 82 ? 7.641 7.473 -15.564 1.00 93.69 82 GLU A O 1
ATOM 641 N N . ALA A 1 83 ? 8.094 5.760 -16.946 1.00 95.69 83 ALA A N 1
ATOM 642 C CA . ALA A 1 83 ? 6.796 5.112 -16.779 1.00 95.69 83 ALA A CA 1
ATOM 643 C C . ALA A 1 83 ? 6.671 4.490 -15.383 1.00 95.69 83 ALA A C 1
ATOM 645 O O . ALA A 1 83 ? 5.651 4.686 -14.722 1.00 95.69 83 ALA A O 1
ATOM 646 N N . VAL A 1 84 ? 7.728 3.818 -14.907 1.00 97.69 84 VAL A N 1
ATOM 647 C CA . VAL A 1 84 ? 7.791 3.268 -13.542 1.00 97.69 84 VAL A CA 1
ATOM 648 C C . VAL A 1 84 ? 7.575 4.374 -12.507 1.00 97.69 84 VAL A C 1
ATOM 650 O O . VAL A 1 84 ? 6.727 4.229 -11.634 1.00 97.69 84 VAL A O 1
ATOM 653 N N . ASN A 1 85 ? 8.251 5.517 -12.643 1.00 96.75 85 ASN A N 1
ATOM 654 C CA . ASN A 1 85 ? 8.109 6.651 -11.726 1.00 96.75 85 ASN A CA 1
ATOM 655 C C . ASN A 1 85 ? 6.685 7.229 -11.713 1.00 96.75 85 ASN A C 1
ATOM 657 O O . ASN A 1 85 ? 6.149 7.536 -10.648 1.00 96.75 85 ASN A O 1
ATOM 661 N N . ALA A 1 86 ? 6.041 7.349 -12.878 1.00 96.88 86 ALA A N 1
ATOM 662 C CA . ALA A 1 86 ? 4.655 7.808 -12.952 1.00 96.88 86 ALA A CA 1
ATOM 663 C C . ALA A 1 86 ? 3.676 6.811 -12.304 1.00 96.88 86 ALA A C 1
ATOM 665 O O . ALA A 1 86 ? 2.733 7.222 -11.625 1.00 96.88 86 ALA A O 1
ATOM 666 N N . MET A 1 87 ? 3.913 5.507 -12.471 1.00 98.19 87 MET A N 1
ATOM 667 C CA . MET A 1 87 ? 3.124 4.461 -11.818 1.00 98.19 87 MET A CA 1
ATOM 668 C C . MET A 1 87 ? 3.351 4.436 -10.300 1.00 98.19 87 MET A C 1
ATOM 670 O O . MET A 1 87 ? 2.379 4.317 -9.555 1.00 98.19 87 MET A O 1
ATOM 674 N N . LEU A 1 88 ? 4.593 4.628 -9.834 1.00 98.12 88 LEU A N 1
ATOM 675 C CA . LEU A 1 88 ? 4.927 4.755 -8.409 1.00 98.12 88 LEU A CA 1
ATOM 676 C C . LEU A 1 88 ? 4.166 5.913 -7.764 1.00 98.12 88 LEU A C 1
ATOM 678 O O . LEU A 1 88 ? 3.612 5.743 -6.681 1.00 98.12 88 LEU A O 1
ATOM 682 N N . LEU A 1 89 ? 4.068 7.062 -8.442 1.00 98.25 89 LEU A N 1
ATOM 683 C CA . LEU A 1 89 ? 3.250 8.179 -7.968 1.00 98.25 89 LEU A CA 1
ATOM 684 C C . LEU A 1 89 ? 1.770 7.782 -7.837 1.00 98.25 89 LEU A C 1
ATOM 686 O O . LEU A 1 89 ? 1.136 8.130 -6.842 1.00 98.25 89 LEU A O 1
ATOM 690 N N . ASN A 1 90 ? 1.209 7.047 -8.802 1.00 98.31 90 ASN A N 1
ATOM 691 C CA . ASN A 1 90 ? -0.184 6.606 -8.716 1.00 98.31 90 ASN A CA 1
ATOM 692 C C . ASN A 1 90 ? -0.422 5.658 -7.529 1.00 98.31 90 ASN A C 1
ATOM 694 O O . ASN A 1 90 ? -1.378 5.860 -6.778 1.00 98.31 90 ASN A O 1
ATOM 698 N N . GLU A 1 91 ? 0.449 4.665 -7.327 1.00 98.38 91 GLU A N 1
ATOM 699 C CA . GLU A 1 91 ? 0.341 3.740 -6.191 1.00 98.38 91 GLU A CA 1
ATOM 700 C C . GLU A 1 91 ? 0.575 4.444 -4.849 1.00 98.38 91 GLU A C 1
ATOM 702 O O . GLU A 1 91 ? -0.175 4.212 -3.903 1.00 98.38 91 GLU A O 1
ATOM 707 N N . PHE A 1 92 ? 1.518 5.388 -4.778 1.00 98.25 92 PHE A N 1
ATOM 708 C CA . PHE A 1 92 ? 1.718 6.223 -3.592 1.00 98.25 92 PHE A CA 1
ATOM 709 C C . PHE A 1 92 ? 0.454 7.017 -3.239 1.00 98.25 92 PHE A C 1
ATOM 711 O O . PHE A 1 92 ? 0.014 7.013 -2.091 1.00 98.25 92 PHE A O 1
ATOM 718 N N . LEU A 1 93 ? -0.183 7.654 -4.227 1.00 98.31 93 LEU A N 1
ATOM 719 C CA . LEU A 1 93 ? -1.431 8.391 -4.015 1.00 98.31 93 LEU A CA 1
ATOM 720 C C . LEU A 1 93 ? -2.597 7.468 -3.625 1.00 98.31 93 LEU A C 1
ATOM 722 O O . LEU A 1 93 ? -3.468 7.881 -2.857 1.00 98.31 93 LEU A O 1
ATOM 726 N N . LYS A 1 94 ? -2.644 6.232 -4.143 1.00 98.25 94 LYS A N 1
ATOM 727 C CA . LYS A 1 94 ? -3.632 5.221 -3.728 1.00 98.25 94 LYS A CA 1
ATOM 728 C C . LYS A 1 94 ? -3.433 4.827 -2.267 1.00 98.25 94 LYS A C 1
ATOM 730 O O . LYS A 1 94 ? -4.405 4.862 -1.512 1.00 98.25 94 LYS A O 1
ATOM 735 N N . GLU A 1 95 ? -2.206 4.505 -1.865 1.00 98.25 95 GLU A N 1
ATOM 736 C CA . GLU A 1 95 ? -1.924 4.103 -0.485 1.00 98.25 95 GLU A CA 1
ATOM 737 C C . GLU A 1 95 ? -2.127 5.273 0.485 1.00 98.25 95 GLU A C 1
ATOM 739 O O . GLU A 1 95 ? -2.734 5.085 1.533 1.00 98.25 95 GLU A O 1
ATOM 744 N N . HIS A 1 96 ? -1.755 6.501 0.107 1.00 98.38 96 HIS A N 1
ATOM 745 C CA . HIS A 1 96 ? -2.014 7.688 0.926 1.00 98.38 96 HIS A CA 1
ATOM 746 C C . HIS A 1 96 ? -3.511 7.870 1.230 1.00 98.38 96 HIS A C 1
ATOM 748 O O . HIS A 1 96 ? -3.887 8.021 2.389 1.00 98.38 96 HIS A O 1
ATOM 754 N N . ARG A 1 97 ? -4.387 7.756 0.218 1.00 98.31 97 ARG A N 1
ATOM 755 C CA . ARG A 1 97 ? -5.848 7.821 0.426 1.00 98.31 97 ARG A CA 1
ATOM 756 C C . ARG A 1 97 ? -6.362 6.709 1.338 1.00 98.31 97 ARG A C 1
ATOM 758 O O . ARG A 1 97 ? -7.270 6.932 2.135 1.00 98.31 97 ARG A O 1
ATOM 765 N N . LYS A 1 98 ? -5.807 5.503 1.210 1.00 98.38 98 LYS A N 1
ATOM 766 C CA . LYS A 1 98 ? -6.176 4.362 2.052 1.00 98.38 98 LYS A CA 1
ATOM 767 C C . LYS A 1 98 ? -5.761 4.586 3.507 1.00 98.38 98 LYS A C 1
ATOM 769 O O . LYS A 1 98 ? -6.546 4.267 4.394 1.00 98.38 98 LYS A O 1
ATOM 774 N N . VAL A 1 99 ? -4.587 5.172 3.745 1.00 98.62 99 VAL A N 1
ATOM 775 C CA . VAL A 1 99 ? -4.132 5.575 5.084 1.00 98.62 99 VAL A CA 1
ATOM 776 C C . VAL A 1 99 ? -5.075 6.623 5.678 1.00 98.62 99 VAL A C 1
ATOM 778 O O . VAL A 1 99 ? -5.581 6.418 6.775 1.00 98.62 99 VAL A O 1
ATOM 781 N N . GLU A 1 100 ? -5.429 7.676 4.933 1.00 98.56 100 GLU A N 1
ATOM 782 C CA . GLU A 1 100 ? -6.399 8.679 5.407 1.00 98.56 100 GLU A CA 1
ATOM 783 C C . GLU A 1 100 ? -7.764 8.059 5.762 1.00 98.56 100 GLU A C 1
ATOM 785 O O . GLU A 1 100 ? -8.416 8.449 6.735 1.00 98.56 100 GLU A O 1
ATOM 790 N N . GLU A 1 101 ? -8.230 7.088 4.971 1.00 98.62 101 GLU A N 1
ATOM 791 C CA . GLU A 1 101 ? -9.474 6.377 5.258 1.00 98.62 101 GLU A CA 1
ATOM 792 C C . GLU A 1 101 ? -9.358 5.504 6.516 1.00 98.62 101 GLU A C 1
ATOM 794 O O . GLU A 1 101 ? -10.285 5.474 7.333 1.00 98.62 101 GLU A O 1
ATOM 799 N N . GLN A 1 102 ? -8.234 4.808 6.691 1.00 98.62 102 GLN A N 1
ATOM 800 C CA . GLN A 1 102 ? -7.952 4.022 7.890 1.00 98.62 102 GLN A CA 1
ATOM 801 C C . GLN A 1 102 ? -7.909 4.907 9.139 1.00 98.62 102 GLN A C 1
ATOM 803 O O . GLN A 1 102 ? -8.569 4.568 10.121 1.00 98.62 102 GLN A O 1
ATOM 808 N N . ASP A 1 103 ? -7.260 6.069 9.081 1.00 98.50 103 ASP A N 1
ATOM 809 C CA . ASP A 1 103 ? -7.200 7.026 10.192 1.00 98.50 103 ASP A CA 1
ATOM 810 C C . ASP A 1 103 ? -8.596 7.519 10.596 1.00 98.50 103 ASP A C 1
ATOM 812 O O . ASP A 1 103 ? -8.946 7.540 11.778 1.00 98.50 103 ASP A O 1
ATOM 816 N N . ARG A 1 104 ? -9.462 7.832 9.622 1.00 98.50 104 ARG A N 1
ATOM 817 C CA . ARG A 1 104 ? -10.864 8.195 9.905 1.00 98.50 104 ARG A CA 1
ATOM 818 C C . ARG A 1 104 ? -11.636 7.054 10.566 1.00 98.50 104 ARG A C 1
ATOM 820 O O . ARG A 1 104 ? -12.455 7.291 11.457 1.00 98.50 104 ARG A O 1
ATOM 827 N N . ARG A 1 105 ? -11.413 5.811 10.127 1.00 98.56 105 ARG A N 1
ATOM 828 C CA . ARG A 1 105 ? -12.050 4.630 10.731 1.00 98.56 105 ARG A CA 1
ATOM 829 C C . ARG A 1 105 ? -11.564 4.418 12.163 1.00 98.56 105 ARG A C 1
ATOM 831 O O . ARG A 1 105 ? -12.403 4.145 13.019 1.00 98.56 105 ARG A O 1
ATOM 838 N N . LEU A 1 106 ? -10.270 4.601 12.425 1.00 98.69 106 LEU A N 1
ATOM 839 C CA . LEU A 1 106 ? -9.689 4.515 13.765 1.00 98.69 106 LEU A CA 1
ATOM 840 C C . LEU A 1 106 ? -10.308 5.551 14.705 1.00 98.69 106 LEU A C 1
ATOM 842 O O . LEU A 1 106 ? -10.845 5.170 15.741 1.00 98.69 106 LEU A O 1
ATOM 846 N N . GLN A 1 107 ? -10.380 6.821 14.302 1.00 98.50 107 GLN A N 1
ATOM 847 C CA . GLN A 1 107 ? -11.023 7.871 15.108 1.00 98.50 107 GLN A CA 1
ATOM 848 C C . GLN A 1 107 ? -12.486 7.539 15.444 1.00 98.50 107 GLN A C 1
ATOM 850 O O . GLN A 1 107 ? -12.949 7.729 16.571 1.00 98.50 107 GLN A O 1
ATOM 855 N N . LYS A 1 108 ? -13.237 6.995 14.477 1.00 98.50 108 LYS A N 1
ATOM 856 C CA . LYS A 1 108 ? -14.623 6.561 14.707 1.00 98.50 108 LYS A CA 1
ATOM 857 C C . LYS A 1 108 ? -14.702 5.387 15.687 1.00 98.50 108 LYS A C 1
ATOM 859 O O . LYS A 1 108 ? -15.614 5.341 16.518 1.00 98.50 108 LYS A O 1
ATOM 864 N N . GLN A 1 109 ? -13.785 4.429 15.577 1.00 98.56 109 GLN A N 1
ATOM 865 C CA . GLN A 1 109 ? -13.705 3.294 16.493 1.00 98.56 109 GLN A CA 1
ATOM 866 C C . GLN A 1 109 ? -13.362 3.755 17.910 1.00 98.56 109 GLN A C 1
ATOM 868 O O . GLN A 1 109 ? -14.055 3.355 18.841 1.00 98.56 109 GLN A O 1
ATOM 873 N N . GLU A 1 110 ? -12.389 4.649 18.076 1.00 98.50 110 GLU A N 1
ATOM 874 C CA . GLU A 1 110 ? -12.025 5.234 19.371 1.00 98.50 110 GLU A CA 1
ATOM 875 C C . GLU A 1 110 ? -13.215 5.937 20.034 1.00 98.50 110 GLU A C 1
ATOM 877 O O . GLU A 1 110 ? -13.522 5.672 21.198 1.00 98.50 110 GLU A O 1
ATOM 882 N N . ALA A 1 111 ? -13.956 6.758 19.282 1.00 98.38 111 ALA A N 1
ATOM 883 C CA . ALA A 1 111 ? -15.160 7.415 19.788 1.00 98.38 111 ALA A CA 1
ATOM 884 C C . ALA A 1 111 ? -16.252 6.409 20.202 1.00 98.38 111 ALA A C 1
ATOM 886 O O . ALA A 1 111 ? -16.906 6.576 21.234 1.00 98.38 111 ALA A O 1
ATOM 887 N N . THR A 1 112 ? -16.431 5.339 19.422 1.00 98.38 112 THR A N 1
ATOM 888 C CA . THR A 1 112 ? -17.402 4.276 19.728 1.00 98.38 112 THR A CA 1
ATOM 889 C C . THR A 1 112 ? -17.012 3.526 21.000 1.00 98.38 112 THR A C 1
ATOM 891 O O . THR A 1 112 ? -17.854 3.324 21.874 1.00 98.38 112 THR A O 1
ATOM 894 N N . ILE A 1 113 ? -15.733 3.166 21.139 1.00 98.62 113 ILE A N 1
ATOM 895 C CA . ILE A 1 113 ? -15.193 2.493 22.325 1.00 98.62 113 ILE A CA 1
ATOM 896 C C . ILE A 1 113 ? -15.369 3.379 23.561 1.00 98.62 113 ILE A C 1
ATOM 898 O O . ILE A 1 113 ? -15.824 2.892 24.594 1.00 98.62 113 ILE A O 1
ATOM 902 N N . ALA A 1 114 ? -15.085 4.680 23.461 1.00 98.44 114 ALA A N 1
ATOM 903 C CA . ALA A 1 114 ? -15.286 5.619 24.561 1.00 98.44 114 ALA A CA 1
ATOM 904 C C . ALA A 1 114 ? -16.765 5.706 24.997 1.00 98.44 114 ALA A C 1
ATOM 906 O O . ALA A 1 114 ? -17.056 5.692 26.197 1.00 98.44 114 ALA A O 1
ATOM 907 N N . SER A 1 115 ? -17.711 5.738 24.045 1.00 98.25 115 SER A N 1
ATOM 908 C CA . SER A 1 115 ? -19.154 5.705 24.350 1.00 98.25 115 SER A CA 1
ATOM 909 C C . SER A 1 115 ? -19.548 4.409 25.053 1.00 98.25 115 SER A C 1
ATOM 911 O O . SER A 1 115 ? -20.154 4.444 26.124 1.00 98.25 115 SER A O 1
ATOM 913 N N . GLN A 1 116 ? -19.130 3.265 24.507 1.00 98.25 116 GLN A N 1
ATOM 914 C CA . GLN A 1 116 ? -19.422 1.949 25.075 1.00 98.25 116 GLN A CA 1
ATOM 915 C C . GLN A 1 116 ? -18.844 1.788 26.482 1.00 98.25 116 GLN A C 1
ATOM 917 O O . GLN A 1 116 ? -19.514 1.257 27.365 1.00 98.25 116 GLN A O 1
ATOM 922 N N . GLN A 1 117 ? -17.628 2.283 26.731 1.00 98.38 117 GLN A N 1
ATOM 923 C CA . GLN A 1 117 ? -17.031 2.280 28.067 1.00 98.38 117 GLN A CA 1
ATOM 924 C C . GLN A 1 117 ? -17.871 3.087 29.063 1.00 98.38 117 GLN A C 1
ATOM 926 O O . GLN A 1 117 ? -18.101 2.626 30.183 1.00 98.38 117 GLN A O 1
ATOM 931 N N . LYS A 1 118 ? -18.372 4.262 28.665 1.00 98.06 118 LYS A N 1
ATOM 932 C CA . LYS A 1 118 ? -19.236 5.097 29.511 1.00 98.06 118 LYS A CA 1
ATOM 933 C C . LYS A 1 118 ? -20.587 4.435 29.789 1.00 98.06 118 LYS A C 1
ATOM 935 O O . LYS A 1 118 ? -21.038 4.420 30.935 1.00 98.06 118 LYS A O 1
ATOM 940 N N . GLU A 1 119 ? -21.221 3.876 28.762 1.00 98.19 119 GLU A N 1
ATOM 941 C CA . GLU A 1 119 ? -22.482 3.136 28.888 1.00 98.19 119 GLU A CA 1
ATOM 942 C C . GLU A 1 119 ? -22.321 1.924 29.808 1.00 98.19 119 GLU A C 1
ATOM 944 O O . GLU A 1 119 ? -23.108 1.739 30.737 1.00 98.19 119 GLU A O 1
ATOM 949 N N . PHE A 1 120 ? -21.249 1.152 29.624 1.00 98.25 120 PHE A N 1
ATOM 950 C CA . PHE A 1 120 ? -20.937 0.003 30.463 1.00 98.25 120 PHE A CA 1
ATOM 951 C C . PHE A 1 120 ? -20.712 0.404 31.926 1.00 98.25 120 PHE A C 1
ATOM 953 O O . PHE A 1 120 ? -21.280 -0.208 32.829 1.00 98.25 120 PHE A O 1
ATOM 960 N N . GLN A 1 121 ? -19.945 1.468 32.184 1.00 98.19 121 GLN A N 1
ATOM 961 C CA . GLN A 1 121 ? -19.752 1.988 33.541 1.00 98.19 121 GLN A CA 1
ATOM 962 C C . GLN A 1 121 ? -21.075 2.416 34.190 1.00 98.19 121 GLN A C 1
ATOM 964 O O . GLN A 1 121 ? -21.300 2.136 35.370 1.00 98.19 121 GLN A O 1
ATOM 969 N N . SER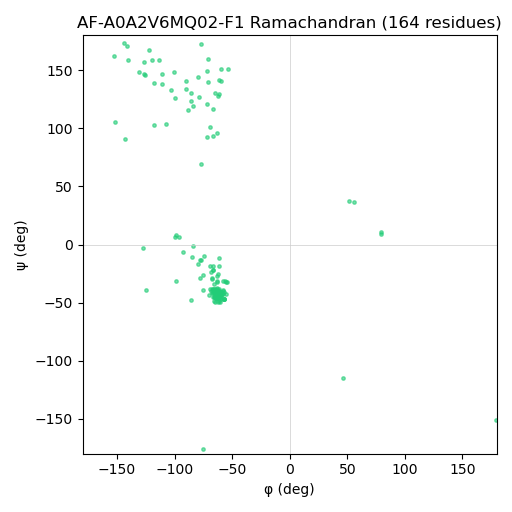 A 1 122 ? -21.965 3.060 33.429 1.00 98.06 122 SER A N 1
ATOM 970 C CA . SER A 1 122 ? -23.294 3.448 33.910 1.00 98.06 122 SER A CA 1
ATOM 971 C C . SER A 1 122 ? -24.158 2.228 34.241 1.00 98.06 122 SER A C 1
ATOM 973 O O . SER A 1 122 ? -24.734 2.173 35.329 1.00 98.06 122 SER A O 1
ATOM 975 N N . ALA A 1 123 ? -24.181 1.220 33.366 1.00 98.12 123 ALA A N 1
ATOM 976 C CA . ALA A 1 123 ? -24.905 -0.028 33.591 1.00 98.12 123 ALA A CA 1
ATOM 977 C C . ALA A 1 123 ? -24.391 -0.769 34.836 1.00 98.12 123 ALA A C 1
ATOM 979 O O . ALA A 1 123 ? -25.184 -1.190 35.677 1.00 98.12 123 ALA A O 1
ATOM 980 N N . VAL A 1 124 ? -23.069 -0.850 35.020 1.00 98.44 124 VAL A N 1
ATOM 981 C CA . VAL A 1 124 ? -22.456 -1.446 36.218 1.00 98.44 124 VAL A CA 1
ATOM 982 C C . VAL A 1 124 ? -22.836 -0.669 37.482 1.00 98.44 124 VAL A C 1
ATOM 984 O O . VAL A 1 124 ? -23.144 -1.273 38.512 1.00 98.44 124 VAL A O 1
ATOM 987 N N . ALA A 1 125 ? -22.837 0.666 37.435 1.00 98.00 125 ALA A N 1
ATOM 988 C CA . ALA A 1 125 ? -23.249 1.488 38.571 1.00 98.00 125 ALA A CA 1
ATOM 989 C C . ALA A 1 125 ? -24.732 1.282 38.927 1.00 98.00 125 ALA A C 1
ATOM 991 O O . ALA A 1 125 ? -25.071 1.198 40.110 1.00 98.00 125 ALA A O 1
ATOM 992 N N . GLN A 1 126 ? -25.600 1.158 37.921 1.00 98.06 126 GLN A N 1
ATOM 993 C CA . GLN A 1 126 ? -27.023 0.885 38.105 1.00 98.06 126 GLN A CA 1
ATOM 994 C C . GLN A 1 126 ? -27.259 -0.508 38.704 1.00 98.06 126 GLN A C 1
ATOM 996 O O . GLN A 1 126 ? -27.924 -0.625 39.731 1.00 98.06 126 GLN A O 1
ATOM 1001 N N . GLN A 1 127 ? -26.623 -1.544 38.151 1.00 97.62 127 GLN A N 1
ATOM 1002 C CA . GLN A 1 127 ? -26.700 -2.905 38.690 1.00 97.62 127 GLN A CA 1
ATOM 1003 C C . GLN A 1 127 ? -26.225 -2.976 40.146 1.00 97.62 127 GLN A C 1
ATOM 1005 O O . GLN A 1 127 ? -26.839 -3.649 40.971 1.00 97.62 127 GLN A O 1
ATOM 1010 N N . ARG A 1 128 ? -25.159 -2.246 40.508 1.00 98.06 128 ARG A N 1
ATOM 1011 C CA . ARG A 1 128 ? -24.697 -2.170 41.906 1.00 98.06 128 ARG A CA 1
ATOM 1012 C C . ARG A 1 128 ? -25.760 -1.584 42.838 1.00 98.06 128 ARG A C 1
ATOM 1014 O O . ARG A 1 128 ? -25.925 -2.104 43.940 1.00 98.06 128 ARG A O 1
ATOM 1021 N N . LYS A 1 129 ? -26.478 -0.538 42.414 1.00 97.81 129 LYS A N 1
ATOM 1022 C CA . LYS A 1 129 ? -27.583 0.050 43.193 1.00 97.81 129 LYS A CA 1
ATOM 1023 C C . LYS A 1 129 ? -28.744 -0.929 43.350 1.00 97.81 129 LYS A C 1
ATOM 1025 O O . LYS A 1 129 ? -29.237 -1.107 44.458 1.00 97.81 129 LYS A O 1
ATOM 1030 N N . GLU A 1 130 ? -29.142 -1.602 42.275 1.00 97.81 130 GLU A N 1
ATOM 1031 C CA . GLU A 1 130 ? -30.212 -2.608 42.312 1.00 97.81 130 GLU A CA 1
ATOM 1032 C C . GLU A 1 130 ? -29.866 -3.773 43.244 1.00 97.81 130 GLU A C 1
ATOM 1034 O O . GLU A 1 130 ? -30.681 -4.154 44.081 1.00 97.81 130 GLU A O 1
ATOM 1039 N N . ILE A 1 131 ? -28.627 -4.275 43.194 1.00 98.06 131 ILE A N 1
ATOM 1040 C CA . ILE A 1 131 ? -28.146 -5.311 44.119 1.00 98.06 131 ILE A CA 1
ATOM 1041 C C . ILE A 1 131 ? -28.211 -4.831 45.575 1.00 98.06 131 ILE A C 1
ATOM 1043 O O . ILE A 1 131 ? -28.583 -5.606 46.457 1.00 98.06 131 ILE A O 1
ATOM 1047 N N . GLN A 1 132 ? -27.857 -3.573 45.857 1.00 97.75 132 GLN A N 1
ATOM 1048 C CA . GLN A 1 132 ? -27.958 -3.015 47.211 1.00 97.75 132 GLN A CA 1
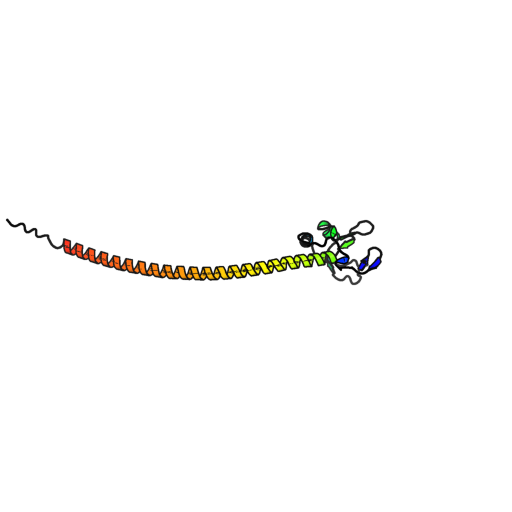ATOM 1049 C C . GLN A 1 132 ? -29.412 -2.937 47.694 1.00 97.75 132 GLN A C 1
ATOM 1051 O O . GLN A 1 132 ? -29.691 -3.335 48.824 1.00 97.75 132 GLN A O 1
ATOM 1056 N N . LEU A 1 133 ? -30.335 -2.488 46.839 1.00 97.81 133 LEU A N 1
ATOM 1057 C CA . LEU A 1 133 ? -31.764 -2.427 47.158 1.00 97.81 133 LEU A CA 1
ATOM 1058 C C . LEU A 1 133 ? -32.351 -3.821 47.405 1.00 97.81 133 LEU A C 1
ATOM 1060 O O . LEU A 1 133 ? -33.046 -4.030 48.399 1.00 97.81 133 LEU A O 1
ATOM 1064 N N . LEU A 1 134 ? -32.015 -4.795 46.556 1.00 97.81 134 LEU A N 1
ATOM 1065 C CA . LEU A 1 134 ? -32.431 -6.187 46.733 1.00 97.81 134 LEU A CA 1
ATOM 1066 C C . LEU A 1 134 ? -31.898 -6.770 48.045 1.00 97.81 134 LEU A C 1
ATOM 1068 O O . LEU A 1 134 ? -32.644 -7.417 48.775 1.00 97.81 134 LEU A O 1
ATOM 1072 N N . ARG A 1 135 ? -30.632 -6.503 48.390 1.00 97.56 135 ARG A N 1
ATOM 1073 C CA . ARG A 1 135 ? -30.055 -6.930 49.676 1.00 97.56 135 ARG A CA 1
ATOM 1074 C C . ARG A 1 135 ? -30.788 -6.327 50.873 1.00 97.56 135 ARG A C 1
ATOM 1076 O O . ARG A 1 135 ? -31.027 -7.045 51.839 1.00 97.56 135 ARG A O 1
ATOM 1083 N N . ALA A 1 136 ? -31.149 -5.045 50.814 1.00 96.81 136 ALA A N 1
ATOM 1084 C CA . ALA A 1 136 ? -31.904 -4.390 51.880 1.00 96.81 136 ALA A CA 1
ATOM 1085 C C . ALA A 1 136 ? -33.302 -5.009 52.045 1.00 96.81 136 ALA A C 1
ATOM 1087 O O . ALA A 1 136 ? -33.686 -5.360 53.158 1.00 96.81 136 ALA A O 1
ATOM 1088 N N . SER A 1 137 ? -34.017 -5.233 50.938 1.00 97.00 137 SER A N 1
ATOM 1089 C CA . SER A 1 137 ? -35.335 -5.877 50.957 1.00 97.00 137 SER A CA 1
ATOM 1090 C C . SER A 1 137 ? -35.277 -7.310 51.503 1.00 97.00 137 SER A C 1
ATOM 1092 O O . SER A 1 137 ? -36.113 -7.690 52.320 1.00 97.00 137 SER A O 1
ATOM 1094 N N . LEU A 1 138 ? -34.254 -8.091 51.134 1.00 97.19 138 LEU A N 1
ATOM 1095 C CA . LEU A 1 138 ? -34.045 -9.437 51.682 1.00 97.19 138 LEU A CA 1
ATOM 1096 C C . LEU A 1 138 ? -33.789 -9.418 53.196 1.00 97.19 138 LEU A C 1
ATOM 1098 O O . LEU A 1 138 ? -34.309 -10.271 53.915 1.00 97.19 138 LEU A O 1
ATOM 1102 N N . ALA A 1 139 ? -33.010 -8.452 53.692 1.00 96.38 139 ALA A N 1
ATOM 1103 C CA . ALA A 1 139 ? -32.764 -8.299 55.125 1.00 96.38 139 ALA A CA 1
ATOM 1104 C C . ALA A 1 139 ? -34.051 -7.942 55.895 1.00 96.38 139 ALA A C 1
ATOM 1106 O O . ALA A 1 139 ? -34.307 -8.500 56.963 1.00 96.38 139 ALA A O 1
ATOM 1107 N N . GLU A 1 140 ? -34.886 -7.063 55.336 1.00 96.25 140 GLU A N 1
ATOM 1108 C CA . GLU A 1 140 ? -36.188 -6.702 55.906 1.00 96.25 140 GLU A CA 1
ATOM 1109 C C . GLU A 1 140 ? -37.151 -7.899 55.937 1.00 96.25 140 GLU A C 1
ATOM 1111 O O . GLU A 1 140 ? -37.744 -8.198 56.977 1.00 96.25 140 GLU A O 1
ATOM 1116 N N . GLN A 1 141 ? -37.242 -8.651 54.835 1.00 95.88 141 GLN A N 1
ATOM 1117 C CA . GLN A 1 141 ? -38.044 -9.874 54.771 1.00 95.88 141 GLN A CA 1
ATOM 1118 C C . GLN A 1 141 ? -37.592 -10.910 55.806 1.00 95.88 141 GLN A C 1
ATOM 1120 O O . GLN A 1 141 ? -38.432 -11.506 56.483 1.00 95.88 141 GLN A O 1
ATOM 1125 N N . ALA A 1 142 ? -36.281 -11.098 55.981 1.00 95.44 142 ALA A N 1
ATOM 1126 C CA . ALA A 1 142 ? -35.744 -12.007 56.991 1.00 95.44 142 ALA A CA 1
ATOM 1127 C C . ALA A 1 142 ? -36.171 -11.604 58.416 1.00 95.44 142 ALA A C 1
ATOM 1129 O O . ALA A 1 142 ? -36.601 -12.459 59.194 1.00 95.44 142 ALA A O 1
ATOM 1130 N N . ALA A 1 143 ? -36.126 -10.308 58.747 1.00 95.25 143 ALA A N 1
ATOM 1131 C CA . ALA A 1 143 ? -36.585 -9.799 60.041 1.00 95.25 143 ALA A CA 1
ATOM 1132 C C . ALA A 1 143 ? -38.097 -10.008 60.249 1.00 95.25 143 ALA A C 1
ATOM 1134 O O . ALA A 1 143 ? -38.542 -10.379 61.340 1.00 95.25 143 ALA A O 1
ATOM 1135 N N . GLN A 1 144 ? -38.904 -9.825 59.201 1.00 94.38 144 GLN A N 1
ATOM 1136 C CA . GLN A 1 144 ? -40.350 -10.028 59.278 1.00 94.38 144 GLN A CA 1
ATOM 1137 C C . GLN A 1 144 ? -40.727 -11.505 59.452 1.00 94.38 144 GLN A C 1
ATOM 1139 O O . GLN A 1 144 ? -41.613 -11.812 60.252 1.00 94.38 144 GLN A O 1
ATOM 1144 N N . ILE A 1 145 ? -40.016 -12.424 58.789 1.00 94.62 145 ILE A N 1
ATOM 1145 C CA . ILE A 1 145 ? -40.175 -13.873 58.987 1.00 94.62 145 ILE A CA 1
ATOM 1146 C C . ILE A 1 145 ? -39.869 -14.255 60.441 1.00 94.62 145 ILE A C 1
ATOM 1148 O O . ILE A 1 145 ? -40.656 -14.975 61.055 1.00 94.62 145 ILE A O 1
ATOM 1152 N N . GLN A 1 146 ? -38.783 -13.734 61.027 1.00 92.44 146 GLN A N 1
ATOM 1153 C CA . GLN A 1 146 ? -38.459 -13.977 62.440 1.00 92.44 146 GLN A CA 1
ATOM 1154 C C . GLN A 1 146 ? -39.565 -13.478 63.379 1.00 92.44 146 GLN A C 1
ATOM 1156 O O . GLN A 1 146 ? -39.961 -14.189 64.304 1.00 92.44 146 GLN A O 1
ATOM 1161 N N . LYS A 1 147 ? 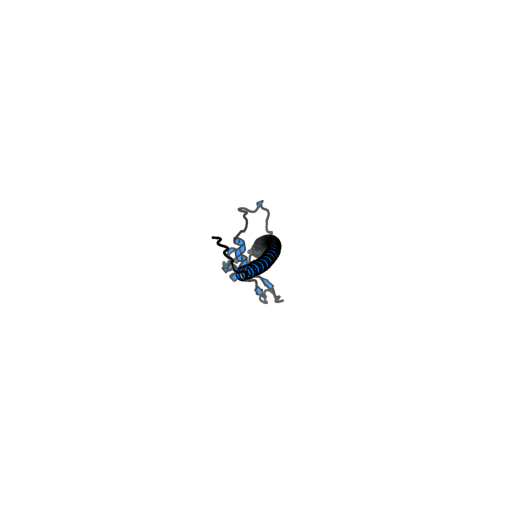-40.111 -12.284 63.120 1.00 92.56 147 LYS A N 1
ATOM 1162 C CA . LYS A 1 147 ? -41.208 -11.711 63.912 1.00 92.56 147 LYS A CA 1
ATOM 1163 C C . LYS A 1 147 ? -42.479 -12.561 63.843 1.00 92.56 147 LYS A C 1
ATOM 1165 O O . LYS A 1 147 ? -43.090 -12.818 64.879 1.00 92.56 147 LYS A O 1
ATOM 1170 N N . VAL A 1 148 ? -42.878 -12.999 62.647 1.00 92.75 148 VAL A N 1
ATOM 1171 C CA . VAL A 1 148 ? -44.052 -13.872 62.466 1.00 92.75 148 VAL A CA 1
ATOM 1172 C C . VAL A 1 148 ? -43.826 -15.228 63.137 1.00 92.75 148 VAL A C 1
ATOM 1174 O O . VAL A 1 148 ? -44.720 -15.715 63.825 1.00 92.75 148 VAL A O 1
ATOM 1177 N N . GLY A 1 149 ? -42.624 -15.803 63.021 1.00 89.56 149 GLY A N 1
ATOM 1178 C CA . GLY A 1 149 ? -42.250 -17.033 63.724 1.00 89.56 149 GLY A CA 1
ATOM 1179 C C . GLY A 1 149 ? -42.407 -16.913 65.243 1.00 89.56 149 GLY A C 1
ATOM 1180 O O . GLY A 1 149 ? -43.054 -17.754 65.861 1.00 89.56 149 GLY A O 1
ATOM 1181 N N . ALA A 1 150 ? -41.916 -15.820 65.836 1.00 85.56 150 ALA A N 1
ATOM 1182 C CA . ALA A 1 150 ? -42.082 -15.556 67.265 1.00 85.56 150 ALA A CA 1
ATOM 1183 C C . ALA A 1 150 ? -43.562 -15.416 67.678 1.00 85.56 150 ALA A C 1
ATOM 1185 O O . ALA A 1 150 ? -43.968 -15.949 68.709 1.00 85.56 150 ALA A O 1
ATOM 1186 N N . GLN A 1 151 ? -44.392 -14.741 66.873 1.00 84.50 151 GLN A N 1
ATOM 1187 C CA . GLN A 1 151 ? -45.832 -14.610 67.145 1.00 84.50 151 GLN A CA 1
ATOM 1188 C C . GLN A 1 151 ? -46.569 -15.955 67.078 1.00 84.50 151 GLN A C 1
ATOM 1190 O O . GLN A 1 151 ? -47.458 -16.210 67.894 1.00 84.50 151 GLN A O 1
ATOM 1195 N N . LEU A 1 152 ? -46.203 -16.823 66.133 1.00 83.62 152 LEU A N 1
ATOM 1196 C CA . LEU A 1 152 ? -46.788 -18.157 66.001 1.00 83.62 152 LEU A CA 1
ATOM 1197 C C . LEU A 1 152 ? -46.435 -19.057 67.192 1.00 83.62 152 LEU A C 1
ATOM 1199 O O . LEU A 1 152 ? -47.324 -19.731 67.709 1.00 83.62 152 LEU A O 1
ATOM 1203 N N . GLU A 1 153 ? -45.189 -19.022 67.673 1.00 81.50 153 GLU A N 1
ATOM 1204 C CA . GLU A 1 153 ? -44.773 -19.765 68.873 1.00 81.50 153 GLU A CA 1
ATOM 1205 C C . GLU A 1 153 ? -45.537 -19.307 70.127 1.00 81.50 153 GLU A C 1
ATOM 1207 O O . GLU A 1 153 ? -46.079 -20.133 70.863 1.00 81.50 153 GLU A O 1
ATOM 1212 N N . VAL A 1 154 ? -45.696 -17.991 70.325 1.00 77.94 154 VAL A N 1
ATOM 1213 C CA . VAL A 1 154 ? -46.507 -17.440 71.430 1.00 77.94 154 VAL A CA 1
ATOM 1214 C C . VAL A 1 154 ? -47.973 -17.879 71.324 1.00 77.94 154 VAL A C 1
ATOM 1216 O O . VAL A 1 154 ? -48.584 -18.247 72.325 1.00 77.94 154 VAL A O 1
ATOM 1219 N N . SER A 1 155 ? -48.534 -17.905 70.113 1.00 73.69 155 SER A N 1
ATOM 1220 C CA . SER A 1 155 ? -49.926 -18.318 69.869 1.00 73.69 155 SER A CA 1
ATOM 1221 C C . SER A 1 155 ? -50.168 -19.806 70.143 1.00 73.69 155 SER A C 1
ATOM 1223 O O . SER A 1 155 ? -51.277 -20.197 70.500 1.00 73.69 155 SER A O 1
ATOM 1225 N N . LYS A 1 156 ? -49.141 -20.645 69.971 1.00 72.19 156 LYS A N 1
ATOM 1226 C CA . LYS A 1 156 ? -49.184 -22.089 70.248 1.00 72.19 156 LYS A CA 1
ATOM 1227 C C . LYS A 1 156 ? -49.075 -22.398 71.745 1.00 72.19 156 LYS A C 1
ATOM 1229 O O . LYS A 1 156 ? -49.604 -23.411 72.192 1.00 72.19 156 LYS A O 1
ATOM 1234 N N . ALA A 1 157 ? -48.403 -21.528 72.501 1.00 65.12 157 ALA A N 1
ATOM 1235 C CA . ALA A 1 157 ? -48.191 -21.667 73.941 1.00 65.12 157 ALA A CA 1
ATOM 1236 C C . ALA A 1 157 ? -49.406 -21.252 74.796 1.00 65.12 157 ALA A C 1
ATOM 1238 O O . ALA A 1 157 ? -49.482 -21.632 75.964 1.00 65.12 157 ALA A O 1
ATOM 1239 N N . VAL A 1 158 ? -50.370 -20.508 74.241 1.00 52.69 158 VAL A N 1
ATOM 1240 C CA . VAL A 1 158 ? -51.626 -20.169 74.931 1.00 52.69 158 VAL A CA 1
ATOM 1241 C C . VAL A 1 158 ? -52.664 -21.270 74.656 1.00 52.69 158 VAL A C 1
ATOM 1243 O O . VAL A 1 158 ? -53.070 -21.439 73.503 1.00 52.69 158 VAL A O 1
ATOM 1246 N N . PRO A 1 159 ? -53.138 -22.031 75.665 1.00 53.47 159 PRO A N 1
ATOM 1247 C CA . PRO A 1 159 ? -54.188 -23.017 75.448 1.00 53.47 159 PRO A CA 1
ATOM 1248 C C . PRO A 1 159 ? -55.470 -22.290 75.040 1.00 53.47 159 PRO A C 1
ATOM 1250 O O . PRO A 1 159 ? -55.901 -21.357 75.719 1.00 53.47 159 PRO A O 1
ATOM 1253 N N . LYS A 1 160 ? -56.115 -22.725 73.951 1.00 54.28 160 LYS A N 1
ATOM 1254 C CA . LYS A 1 160 ? -57.482 -22.299 73.632 1.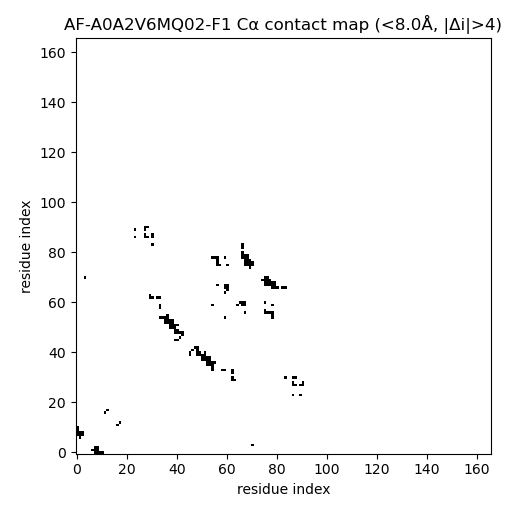00 54.28 160 LYS A CA 1
ATOM 1255 C C . LYS A 1 160 ? -58.400 -22.791 74.752 1.00 54.28 160 LYS A C 1
ATOM 1257 O O . LYS A 1 160 ? -58.841 -23.938 74.724 1.00 54.28 160 LYS A O 1
ATOM 1262 N N . SER A 1 161 ? -58.696 -21.938 75.731 1.00 54.53 161 SER A N 1
ATOM 1263 C CA . SER A 1 161 ? -59.826 -22.152 76.628 1.00 54.53 161 SER A CA 1
ATOM 1264 C C . SER A 1 161 ? -61.095 -22.019 75.789 1.00 54.53 161 SER A C 1
ATOM 1266 O O . SER A 1 161 ? -61.589 -20.920 75.538 1.00 54.53 161 SER A O 1
ATOM 1268 N N . VAL A 1 162 ? -61.594 -23.145 75.288 1.00 45.00 162 VAL A N 1
ATOM 1269 C CA . VAL A 1 162 ? -62.950 -23.224 74.757 1.00 45.00 162 VAL A CA 1
ATOM 1270 C C . VAL A 1 162 ? -63.880 -23.157 75.963 1.00 45.00 162 VAL A C 1
ATOM 1272 O O . VAL A 1 162 ? -64.158 -24.161 76.611 1.00 45.00 162 VAL A O 1
ATOM 1275 N N . SER A 1 163 ? -64.318 -21.948 76.299 1.00 52.31 163 SER A N 1
ATOM 1276 C CA . SER A 1 163 ? -65.498 -21.750 77.131 1.00 52.31 163 SER A CA 1
ATOM 1277 C C . SER A 1 163 ? -66.707 -22.166 76.305 1.00 52.31 163 SER A C 1
ATOM 1279 O O . SER A 1 163 ? -67.148 -21.410 75.444 1.00 52.31 163 SER A O 1
ATOM 1281 N N . ASN A 1 164 ? -67.229 -23.367 76.551 1.00 42.78 164 ASN A N 1
ATOM 1282 C CA . ASN A 1 164 ? -68.589 -23.695 76.153 1.00 42.78 164 ASN A CA 1
ATOM 1283 C C . ASN A 1 164 ? -69.445 -23.738 77.420 1.00 42.78 164 ASN A C 1
ATOM 1285 O O . ASN A 1 164 ? -69.337 -24.657 78.229 1.00 42.78 164 ASN A O 1
ATOM 1289 N N . ASN A 1 165 ? -70.221 -22.671 77.601 1.00 48.00 165 ASN A N 1
ATOM 1290 C CA . ASN A 1 165 ? -71.298 -22.582 78.575 1.00 48.00 165 ASN A CA 1
ATOM 1291 C C . ASN A 1 165 ? -72.458 -23.461 78.097 1.00 48.00 165 ASN A C 1
ATOM 1293 O O . ASN A 1 165 ? -72.998 -23.182 77.027 1.00 48.00 165 ASN A O 1
ATOM 1297 N N . GLN A 1 166 ? -72.837 -24.446 78.913 1.00 42.78 166 GLN A N 1
ATOM 1298 C CA . GLN A 1 166 ? -74.193 -24.787 79.386 1.00 42.78 166 GLN A CA 1
ATOM 1299 C C . GLN A 1 166 ? -74.256 -26.252 79.815 1.00 42.78 166 GLN A C 1
ATOM 1301 O O . GLN A 1 166 ? -73.790 -27.119 79.045 1.00 42.78 166 GLN A O 1
#

Solvent-accessible surface area (backbone atoms only — not comparable to full-atom values): 10023 Å² total; per-residue (Å²): 92,67,48,99,83,72,47,79,50,79,89,86,78,60,67,93,81,59,73,91,87,68,85,62,80,72,71,38,55,54,62,77,74,59,67,79,44,77,48,57,58,58,59,94,81,29,79,83,47,58,84,43,77,48,70,56,39,71,62,42,35,77,68,41,57,90,47,41,39,58,49,96,87,65,45,78,71,38,60,41,58,72,58,52,52,54,27,49,51,52,52,49,54,51,52,50,53,50,49,57,52,49,52,54,50,48,55,52,48,53,54,49,50,53,49,51,53,53,52,50,53,50,52,54,53,50,53,53,51,52,53,50,51,52,52,52,52,52,53,51,50,52,53,50,52,51,52,52,50,54,52,52,54,57,59,68,72,51,78,83,80,79,83,77,91,129

Nearest PDB structures (foldseek):
  3gw6-assembly2_C  TM=5.236E-01  e=3.270E-03  Escherichia phage K1F
  3gw6-assembly1_B  TM=5.164E-01  e=4.526E-03  Escherichia phage K1F

Mean predicted aligned error: 8.74 Å

Foldseek 3Di:
DQDLVRDDDDDDDDCVVDDPDDDCVCVLVLLVPFDKDWAFDDCVVPVVRDIDIDGDQVSSCVSPVVQFDAHPVRHTDGGNVVVNVVSVVSVVVVVVVVVVVVVVVVVVVVVVVVVVVVVVVVVVVVVVVVVVVVVVVVVVVVVVVVVVVVVVVVVVPDDPPPPDDD